Protein AF-A0A2Z6LPS5-F1 (afdb_monomer_lite)

Secondary structure (DSSP, 8-state):
-HHHHHHT--EEEEEEE-GGGGG--SSEE---SSTTTTSPBTTBPPEEEEEEEEEEEEEEETTEEEEEEEEE-SS-TTSTBTTEEEE---S--

Organism: Trifolium subterraneum (NCBI:txid3900)

InterPro domains:
  IPR000668 Peptidase C1A, papain C-terminal [PF00112] (2-87)
  IPR013128 Peptidase C1A [PTHR12411] (5-87)
  IPR038765 Papain-like cysteine peptidase superfamily [SSF54001] (3-88)

pLDDT: mean 88.88, std 10.49, range [37.81, 97.38]

Radius of gyration: 13.72 Å; chains: 1; bounding box: 41×28×34 Å

Structure (mmCIF, N/CA/C/O backbone):
data_AF-A0A2Z6LPS5-F1
#
_entry.id   AF-A0A2Z6LPS5-F1
#
loop_
_atom_site.group_PDB
_atom_site.id
_atom_site.type_symbol
_atom_site.label_atom_id
_atom_site.label_alt_id
_atom_site.label_comp_id
_atom_site.label_asym_id
_atom_site.label_entity_id
_atom_site.label_seq_id
_atom_site.pdbx_PDB_ins_code
_atom_site.Cartn_x
_atom_site.Cartn_y
_atom_site.Cartn_z
_atom_site.occupancy
_atom_site.B_iso_or_equiv
_atom_site.auth_seq_id
_atom_site.auth_comp_id
_atom_site.auth_asym_id
_atom_site.auth_atom_id
_atom_site.pdbx_PDB_model_num
ATOM 1 N N . MET A 1 1 ? -11.418 10.634 -3.192 1.00 71.38 1 MET A N 1
ATOM 2 C CA . MET A 1 1 ? -11.132 9.185 -3.162 1.00 71.38 1 MET A CA 1
ATOM 3 C C . MET A 1 1 ? -12.078 8.408 -2.244 1.00 71.38 1 MET A C 1
ATOM 5 O O . MET A 1 1 ? -12.724 7.509 -2.752 1.00 71.38 1 MET A O 1
ATOM 9 N N . GLU A 1 2 ? -12.263 8.744 -0.954 1.00 78.12 2 GLU A N 1
ATOM 10 C CA . GLU A 1 2 ? -13.260 8.027 -0.112 1.00 78.12 2 GLU A CA 1
ATOM 11 C C . GLU A 1 2 ? -14.690 8.122 -0.660 1.00 78.12 2 GLU A C 1
ATOM 13 O O . GLU A 1 2 ? -15.389 7.120 -0.769 1.00 78.12 2 GLU A O 1
ATOM 18 N N . GLU A 1 3 ? -15.123 9.331 -1.023 1.00 73.19 3 GLU A N 1
ATOM 19 C CA . GLU A 1 3 ? -16.450 9.568 -1.599 1.00 73.19 3 GLU A CA 1
ATOM 20 C C . GLU A 1 3 ? -16.644 8.805 -2.913 1.00 73.19 3 GLU A C 1
ATOM 22 O O . GLU A 1 3 ? -17.687 8.197 -3.139 1.00 73.19 3 GLU A O 1
ATOM 27 N N . GLU A 1 4 ? -15.610 8.765 -3.747 1.00 72.12 4 GLU A N 1
ATOM 28 C CA . GLU A 1 4 ? -15.606 8.042 -5.017 1.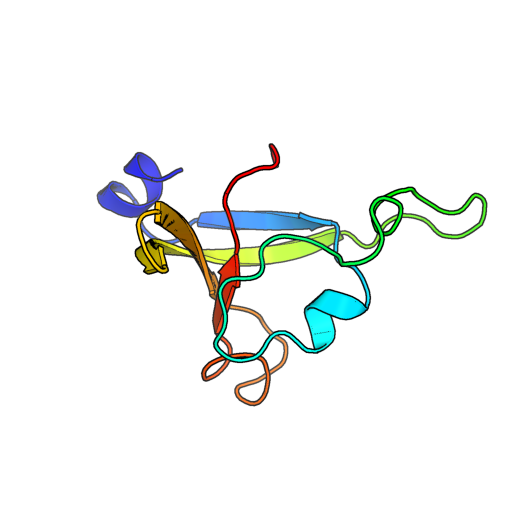00 72.12 4 GLU A CA 1
ATOM 29 C C . GLU A 1 4 ? -15.716 6.526 -4.804 1.00 72.12 4 GLU A C 1
ATOM 31 O O . GLU A 1 4 ? -16.572 5.886 -5.409 1.00 72.12 4 GLU A O 1
ATOM 36 N N . LEU A 1 5 ? -14.961 5.965 -3.852 1.00 77.56 5 LEU A N 1
ATOM 37 C CA . LEU A 1 5 ? -15.079 4.555 -3.462 1.00 77.56 5 LEU A CA 1
ATOM 38 C C . LEU A 1 5 ? -16.480 4.212 -2.950 1.00 77.56 5 LEU A C 1
ATOM 40 O O . LEU A 1 5 ? -17.006 3.145 -3.262 1.00 77.56 5 LEU A O 1
ATOM 44 N N . ARG A 1 6 ? -17.101 5.117 -2.180 1.00 78.19 6 ARG A N 1
ATOM 45 C CA . ARG A 1 6 ? -18.461 4.927 -1.648 1.00 78.19 6 ARG A CA 1
ATOM 46 C C . ARG A 1 6 ? -19.545 4.997 -2.726 1.00 78.19 6 ARG A C 1
ATOM 48 O O . ARG A 1 6 ? -20.591 4.380 -2.551 1.00 78.19 6 ARG A O 1
ATOM 55 N N . THR A 1 7 ? -19.339 5.777 -3.784 1.00 74.88 7 THR A N 1
ATOM 56 C CA . THR A 1 7 ? -20.400 6.134 -4.747 1.00 74.88 7 THR A CA 1
ATOM 57 C C . THR A 1 7 ? -20.256 5.450 -6.099 1.00 74.88 7 THR A C 1
ATOM 59 O O . THR A 1 7 ? -21.261 5.153 -6.739 1.00 74.88 7 THR A O 1
ATOM 62 N N . THR A 1 8 ? -19.023 5.191 -6.527 1.00 82.19 8 THR A N 1
ATOM 63 C CA . THR A 1 8 ? -18.688 4.775 -7.896 1.00 82.19 8 THR A CA 1
ATOM 64 C C . THR A 1 8 ? -18.027 3.395 -7.936 1.00 82.19 8 THR A C 1
ATOM 66 O O . THR A 1 8 ? -18.181 2.670 -8.917 1.00 82.19 8 THR A O 1
ATOM 69 N N . GLY A 1 9 ? -17.361 2.988 -6.851 1.00 87.00 9 GLY A N 1
ATOM 70 C CA . GLY A 1 9 ? -16.686 1.696 -6.731 1.00 87.00 9 GLY A CA 1
ATOM 71 C C . GLY A 1 9 ? -15.159 1.826 -6.723 1.00 87.00 9 GLY A C 1
ATOM 72 O O . GLY A 1 9 ? -14.643 2.909 -6.457 1.00 87.00 9 GLY A O 1
ATOM 73 N N . PRO A 1 10 ? -14.420 0.726 -6.958 1.00 91.50 10 PRO A N 1
ATOM 74 C CA . PRO A 1 10 ? -12.961 0.713 -6.872 1.00 91.50 10 PRO A CA 1
ATOM 75 C C . PRO A 1 10 ? -12.274 1.746 -7.777 1.00 91.50 10 PRO A C 1
ATOM 77 O O . PRO A 1 10 ? -12.659 1.915 -8.932 1.00 91.50 10 PRO A O 1
ATOM 80 N N . VAL A 1 11 ? -11.214 2.376 -7.268 1.00 93.38 11 VAL A N 1
ATOM 81 C CA . VAL A 1 11 ? -10.461 3.436 -7.957 1.00 93.38 11 VAL A CA 1
ATOM 82 C C . VAL A 1 11 ? -9.092 2.906 -8.370 1.00 93.38 11 VAL A C 1
ATOM 84 O O . VAL A 1 11 ? -8.306 2.475 -7.524 1.00 93.38 11 VAL A O 1
ATOM 87 N N . ALA A 1 12 ? -8.796 2.921 -9.670 1.00 92.25 12 ALA A N 1
ATOM 88 C CA . ALA A 1 12 ? -7.463 2.598 -10.174 1.00 92.25 12 ALA A CA 1
ATOM 89 C C . ALA A 1 12 ? -6.519 3.777 -9.918 1.00 92.25 12 ALA A C 1
ATOM 91 O O . ALA A 1 12 ? -6.861 4.920 -10.213 1.00 92.25 12 ALA A O 1
ATOM 92 N N . THR A 1 13 ? -5.336 3.500 -9.379 1.00 91.31 13 THR A N 1
ATOM 93 C CA . THR A 1 13 ? -4.330 4.525 -9.090 1.00 91.31 13 THR A CA 1
ATOM 94 C C . THR A 1 13 ? -2.924 3.996 -9.343 1.00 91.31 13 THR A C 1
ATOM 96 O O . THR A 1 13 ? -2.721 2.791 -9.491 1.00 91.31 13 THR A O 1
ATOM 99 N N . SER A 1 14 ? -1.949 4.897 -9.365 1.00 92.12 14 SER A N 1
ATOM 100 C CA . SER A 1 14 ? -0.533 4.560 -9.444 1.00 92.12 14 SER A CA 1
ATOM 101 C C . SER A 1 14 ? 0.193 5.105 -8.227 1.00 92.12 14 SER A C 1
ATOM 103 O O . SER A 1 14 ? -0.066 6.226 -7.802 1.00 92.12 14 SER A O 1
ATOM 105 N N . ILE A 1 15 ? 1.105 4.314 -7.675 1.00 90.56 15 ILE A N 1
ATOM 106 C CA . ILE A 1 15 ? 1.927 4.686 -6.525 1.00 90.56 15 ILE A CA 1
ATOM 107 C C . ILE A 1 15 ? 3.398 4.473 -6.855 1.00 90.56 15 ILE A C 1
ATOM 109 O O . ILE A 1 15 ? 3.745 3.576 -7.625 1.00 90.56 15 ILE A O 1
ATOM 113 N N . THR A 1 16 ? 4.269 5.282 -6.258 1.00 91.62 16 THR A N 1
ATOM 114 C CA . THR A 1 16 ? 5.699 4.972 -6.254 1.00 91.62 16 THR A CA 1
ATOM 115 C C . THR A 1 16 ? 5.912 3.700 -5.444 1.00 91.62 16 THR A C 1
ATOM 117 O O . THR A 1 16 ? 5.507 3.629 -4.285 1.00 91.62 16 THR A O 1
ATOM 120 N N . TRP A 1 17 ? 6.525 2.702 -6.066 1.00 92.00 17 TRP A N 1
ATOM 121 C CA . TRP A 1 17 ? 6.792 1.399 -5.480 1.00 92.00 17 TRP A CA 1
ATOM 122 C C . TRP A 1 17 ? 8.253 1.302 -5.055 1.00 92.00 17 TRP A C 1
ATOM 124 O O . TRP A 1 17 ? 9.143 1.738 -5.785 1.00 92.00 17 TRP A O 1
ATOM 134 N N . ILE A 1 18 ? 8.493 0.725 -3.882 1.00 92.12 18 ILE A N 1
ATOM 135 C CA . ILE A 1 18 ? 9.834 0.501 -3.333 1.00 92.12 18 ILE A CA 1
ATOM 136 C C . ILE A 1 18 ? 9.964 -0.941 -2.845 1.00 92.12 18 ILE A C 1
ATOM 138 O O . ILE A 1 18 ? 8.958 -1.591 -2.562 1.00 92.12 18 ILE A O 1
ATOM 142 N N . GLN A 1 19 ? 11.202 -1.421 -2.714 1.00 90.06 19 GLN A N 1
ATOM 143 C CA . GLN A 1 19 ? 11.510 -2.815 -2.374 1.00 90.06 19 GLN A CA 1
ATOM 144 C C . GLN A 1 19 ? 10.785 -3.307 -1.110 1.00 90.06 19 GLN A C 1
ATOM 146 O O . GLN A 1 19 ? 10.285 -4.425 -1.081 1.00 90.06 19 GLN A O 1
ATOM 151 N N . GLU A 1 20 ? 10.670 -2.463 -0.083 1.00 91.38 20 GLU A N 1
ATOM 152 C CA . GLU A 1 20 ? 9.993 -2.804 1.176 1.00 91.38 20 GLU A CA 1
ATOM 153 C C . GLU A 1 20 ? 8.512 -3.181 0.975 1.00 91.38 20 GLU A C 1
ATOM 155 O O . GLU A 1 20 ? 7.967 -4.020 1.689 1.00 91.38 20 GLU A O 1
ATOM 160 N N . MET A 1 21 ? 7.860 -2.621 -0.049 1.00 93.38 21 MET A N 1
ATOM 161 C CA . MET A 1 21 ? 6.449 -2.885 -0.341 1.00 93.38 21 MET A CA 1
ATOM 162 C C . MET A 1 21 ? 6.206 -4.281 -0.935 1.00 93.38 21 MET A C 1
ATOM 164 O O . MET A 1 21 ? 5.066 -4.757 -0.950 1.00 93.38 21 MET A O 1
ATOM 168 N N . GLU A 1 22 ? 7.253 -4.968 -1.406 1.00 93.00 22 GLU A N 1
ATOM 169 C CA . GLU A 1 22 ? 7.155 -6.363 -1.852 1.00 93.00 22 GLU A CA 1
ATOM 170 C C . GLU A 1 22 ? 6.821 -7.311 -0.699 1.00 93.00 22 GLU A C 1
ATOM 172 O O . GLU A 1 22 ? 6.166 -8.333 -0.913 1.00 93.00 22 GLU A O 1
ATOM 177 N N . ASP A 1 23 ? 7.202 -6.940 0.523 1.00 91.38 23 ASP A N 1
ATOM 178 C CA . ASP A 1 23 ? 7.085 -7.789 1.700 1.00 91.38 23 ASP A CA 1
ATOM 179 C C . ASP A 1 23 ? 5.943 -7.425 2.644 1.00 91.38 23 ASP A C 1
ATOM 181 O O . ASP A 1 23 ? 5.790 -8.103 3.660 1.00 91.38 23 ASP A O 1
ATOM 185 N N . ILE A 1 24 ? 5.092 -6.458 2.276 1.00 93.81 24 ILE A N 1
ATOM 186 C CA . ILE A 1 24 ? 3.865 -6.141 3.022 1.00 93.81 24 ILE A CA 1
ATOM 187 C C . ILE A 1 24 ? 3.081 -7.428 3.278 1.00 93.81 24 ILE A C 1
ATOM 189 O O . ILE A 1 24 ? 2.788 -8.190 2.347 1.00 93.81 24 ILE A O 1
ATOM 193 N N . LYS A 1 25 ? 2.747 -7.668 4.549 1.00 91.94 25 LYS A N 1
ATOM 194 C CA . LYS A 1 25 ? 1.928 -8.806 4.970 1.00 91.94 25 LYS A CA 1
ATOM 195 C C . LYS A 1 25 ? 0.530 -8.321 5.334 1.00 91.94 25 LYS A C 1
ATOM 197 O O . LYS A 1 25 ? -0.231 -7.906 4.462 1.00 91.94 25 LYS A O 1
ATOM 202 N N . ASP A 1 26 ? 0.164 -8.412 6.603 1.00 91.38 26 ASP A N 1
ATOM 203 C CA . ASP A 1 26 ? -1.191 -8.107 7.051 1.00 91.38 26 ASP A CA 1
ATOM 204 C C . ASP A 1 26 ? -1.284 -6.727 7.705 1.00 91.38 26 ASP A C 1
ATOM 206 O O . ASP A 1 26 ? -2.375 -6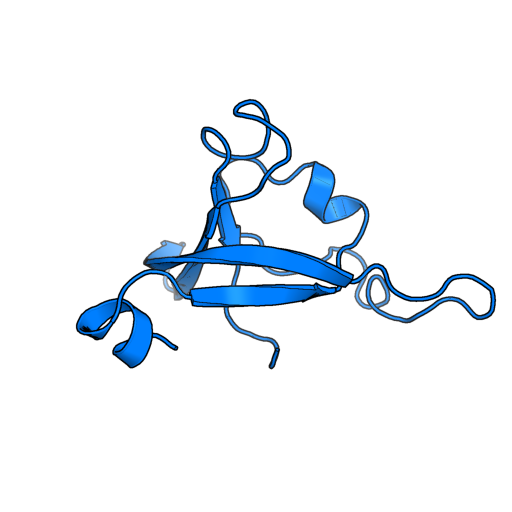.234 7.928 1.00 91.38 26 ASP A O 1
ATOM 210 N N . GLU A 1 27 ? -0.172 -6.068 8.014 1.00 92.06 27 GLU A N 1
ATOM 211 C CA . GLU A 1 27 ? -0.095 -4.776 8.696 1.00 92.06 27 GLU A CA 1
ATOM 212 C C . GLU A 1 27 ? -0.562 -3.576 7.854 1.00 92.06 27 GLU A C 1
ATOM 214 O O . GLU A 1 27 ? -0.713 -3.641 6.634 1.00 92.06 27 GLU A O 1
ATOM 219 N N . ILE A 1 28 ? -0.789 -2.443 8.530 1.00 94.25 28 ILE A N 1
ATOM 220 C CA . ILE A 1 28 ? -0.920 -1.147 7.859 1.00 94.25 28 ILE A CA 1
ATOM 221 C C . ILE A 1 28 ? 0.489 -0.648 7.556 1.00 94.25 28 ILE A C 1
ATOM 223 O O . ILE A 1 28 ? 1.229 -0.287 8.468 1.00 94.25 28 ILE A O 1
ATOM 227 N N . TYR A 1 29 ? 0.841 -0.588 6.279 1.00 93.88 29 TYR A N 1
ATOM 228 C CA . TYR A 1 29 ? 2.081 0.010 5.815 1.00 93.88 29 TYR A CA 1
ATOM 229 C C . TYR A 1 29 ? 2.067 1.519 6.081 1.00 93.88 29 TYR A C 1
ATOM 231 O O . TYR A 1 29 ? 1.293 2.268 5.471 1.00 93.88 29 TYR A O 1
ATOM 239 N N . LEU A 1 30 ? 2.911 1.964 7.012 1.00 91.44 30 LEU A N 1
ATOM 240 C CA . LEU A 1 30 ? 2.986 3.361 7.453 1.00 91.44 30 LEU A CA 1
ATOM 241 C C . LEU A 1 30 ? 3.996 4.195 6.650 1.00 91.44 30 LEU A C 1
ATOM 243 O O . LEU A 1 30 ? 4.087 5.406 6.849 1.00 91.44 30 LEU A O 1
ATOM 247 N N . GLY A 1 31 ? 4.721 3.559 5.733 1.00 90.19 31 GLY A N 1
ATOM 248 C CA . GLY A 1 31 ? 5.862 4.131 5.032 1.00 90.19 31 GLY A CA 1
ATOM 249 C C . GLY A 1 31 ? 7.150 3.371 5.352 1.00 90.19 31 GLY A C 1
ATOM 250 O O . GLY A 1 31 ? 7.130 2.494 6.212 1.00 90.19 31 GLY A O 1
ATOM 251 N N . PRO A 1 32 ? 8.240 3.705 4.648 1.00 91.56 32 PRO A N 1
ATOM 252 C CA . PRO A 1 32 ? 9.503 3.000 4.748 1.00 91.56 32 PRO A CA 1
ATOM 253 C C . PRO A 1 32 ? 10.232 3.287 6.050 1.00 91.56 32 PRO A C 1
ATOM 255 O O . PRO A 1 32 ? 10.151 4.401 6.579 1.00 91.56 32 PRO A O 1
ATOM 258 N N . ASP A 1 33 ? 11.038 2.320 6.480 1.00 89.62 33 ASP A N 1
ATOM 259 C CA . ASP A 1 33 ? 11.980 2.501 7.588 1.00 89.62 33 ASP A CA 1
ATOM 260 C C . ASP A 1 33 ? 13.066 3.538 7.241 1.00 89.62 33 ASP A C 1
ATOM 262 O O . ASP A 1 33 ? 13.474 4.341 8.086 1.00 89.62 33 ASP A O 1
ATOM 266 N N . ASP A 1 34 ? 13.520 3.559 5.981 1.00 89.44 34 ASP A N 1
ATOM 267 C CA . ASP A 1 34 ? 14.429 4.588 5.470 1.00 89.44 34 ASP A CA 1
ATOM 268 C C . ASP A 1 34 ? 13.635 5.809 4.962 1.00 89.44 34 ASP A C 1
ATOM 270 O O . ASP A 1 34 ? 12.920 5.711 3.956 1.00 89.44 34 ASP A O 1
ATOM 274 N N . PRO A 1 35 ? 13.793 7.004 5.569 1.00 85.94 35 PRO A N 1
ATOM 275 C CA . PRO A 1 35 ? 13.111 8.215 5.110 1.00 85.94 35 PRO A CA 1
ATOM 276 C C . PRO A 1 35 ? 13.472 8.617 3.670 1.00 85.94 35 PRO A C 1
ATOM 278 O O . PRO A 1 35 ? 12.725 9.384 3.055 1.00 85.94 35 PRO A O 1
ATOM 281 N N . ASN A 1 36 ? 14.584 8.110 3.129 1.00 88.44 36 ASN A N 1
ATOM 282 C CA . ASN A 1 36 ? 15.035 8.362 1.766 1.00 88.44 36 ASN A CA 1
ATOM 283 C C . ASN A 1 36 ? 14.609 7.283 0.762 1.00 88.44 36 ASN A C 1
ATOM 285 O O . ASN A 1 36 ? 14.949 7.416 -0.408 1.00 88.44 36 ASN A O 1
ATOM 289 N N . ALA A 1 37 ? 13.845 6.256 1.152 1.00 87.94 37 ALA A N 1
ATOM 290 C CA . ALA A 1 37 ? 13.510 5.153 0.243 1.00 87.94 37 ALA A CA 1
ATOM 291 C C . ALA A 1 37 ? 12.727 5.594 -1.011 1.00 87.94 37 ALA A C 1
ATOM 293 O O . ALA A 1 37 ? 12.786 4.937 -2.043 1.00 87.94 37 ALA A O 1
ATOM 294 N N . PHE A 1 38 ? 12.016 6.724 -0.943 1.00 86.88 38 PHE A N 1
ATOM 295 C CA . PHE A 1 38 ? 11.323 7.314 -2.095 1.00 86.88 38 PHE A CA 1
ATOM 296 C C . PHE A 1 38 ? 12.155 8.344 -2.869 1.00 86.88 38 PHE A C 1
ATOM 298 O O . PHE A 1 38 ? 11.665 8.892 -3.856 1.00 86.88 38 PHE A O 1
ATOM 305 N N . VAL A 1 39 ? 13.369 8.668 -2.415 1.00 87.00 39 VAL A N 1
ATOM 306 C CA . VAL A 1 39 ? 14.264 9.588 -3.122 1.00 87.00 39 VAL A CA 1
ATOM 307 C C . VAL A 1 39 ? 14.810 8.851 -4.346 1.00 87.00 39 VAL A C 1
ATOM 309 O O . VAL A 1 39 ? 15.482 7.833 -4.178 1.00 87.00 39 VAL A O 1
ATOM 312 N N . PRO A 1 40 ? 14.544 9.335 -5.574 1.00 84.06 40 PRO A N 1
ATOM 313 C CA . PRO A 1 40 ? 15.068 8.701 -6.776 1.00 84.06 40 PRO A CA 1
ATOM 314 C C . PRO A 1 40 ? 16.595 8.671 -6.755 1.00 84.06 40 PRO A C 1
ATOM 316 O O . PRO A 1 40 ? 17.231 9.682 -6.438 1.00 84.06 40 PRO A O 1
ATOM 319 N N . GLN A 1 41 ? 17.184 7.536 -7.128 1.00 84.50 41 GLN A N 1
ATOM 320 C CA . GLN A 1 41 ? 18.626 7.467 -7.338 1.00 84.50 41 GLN A CA 1
ATOM 321 C C . GLN A 1 41 ? 18.964 8.075 -8.709 1.00 84.50 41 GLN A C 1
ATOM 323 O O . GLN A 1 41 ? 18.161 7.968 -9.637 1.00 84.50 41 GLN A O 1
ATOM 328 N N . PRO A 1 42 ? 20.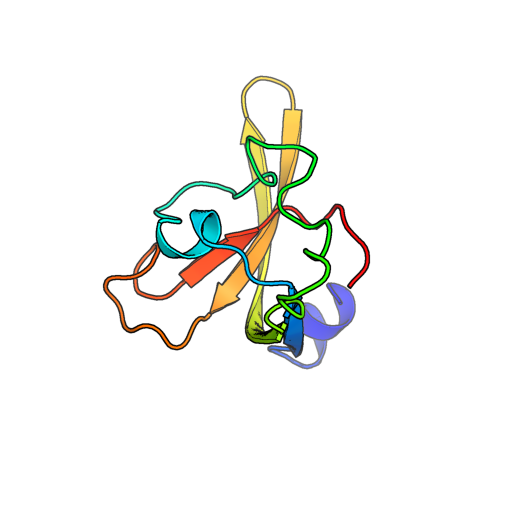140 8.709 -8.880 1.00 85.38 42 PRO A N 1
ATOM 329 C CA . PRO A 1 42 ? 20.502 9.387 -10.129 1.00 85.38 42 PRO A CA 1
ATOM 330 C C . PRO A 1 42 ? 20.408 8.501 -11.380 1.00 85.38 42 PRO A C 1
ATOM 332 O O . PRO A 1 42 ? 20.068 8.997 -12.452 1.00 85.38 42 PRO A O 1
ATOM 335 N N . ASP A 1 43 ? 20.668 7.202 -11.216 1.00 89.06 43 ASP A N 1
ATOM 336 C CA . ASP A 1 43 ? 20.701 6.212 -12.295 1.00 89.06 43 ASP A CA 1
ATOM 337 C C . ASP A 1 43 ? 19.508 5.235 -12.257 1.00 89.06 43 ASP A C 1
ATOM 339 O O . ASP A 1 43 ? 19.450 4.302 -13.058 1.00 89.06 43 ASP A O 1
ATOM 343 N N . GLU A 1 44 ? 18.543 5.442 -11.352 1.00 84.12 44 GLU A N 1
ATOM 344 C CA . GLU A 1 44 ? 17.388 4.557 -11.178 1.00 84.12 44 GLU A CA 1
ATOM 345 C C . GLU A 1 44 ? 16.088 5.374 -11.077 1.00 84.12 44 GLU A C 1
ATOM 347 O O . GLU A 1 44 ? 15.817 6.007 -10.049 1.00 84.12 44 GLU A O 1
ATOM 352 N N . PRO A 1 45 ? 15.271 5.411 -12.147 1.00 85.31 45 PRO A N 1
ATOM 353 C CA . PRO A 1 45 ? 13.999 6.114 -12.105 1.00 85.31 45 PRO A CA 1
ATOM 354 C C . PRO A 1 45 ? 13.039 5.435 -11.114 1.00 85.31 45 PRO A C 1
ATOM 356 O O . PRO A 1 45 ? 13.077 4.213 -10.960 1.00 85.31 45 PRO A O 1
ATOM 359 N N . PRO A 1 46 ? 12.134 6.200 -10.477 1.00 87.19 46 PRO A N 1
ATOM 360 C CA . PRO A 1 46 ? 11.163 5.630 -9.555 1.00 87.19 46 PRO A CA 1
ATOM 361 C C . PRO A 1 46 ? 10.261 4.626 -10.276 1.00 87.19 46 PRO A C 1
ATOM 363 O O . PRO A 1 46 ? 9.758 4.892 -11.372 1.00 87.19 46 PRO A O 1
ATOM 366 N N . ILE A 1 47 ? 10.017 3.487 -9.632 1.00 90.31 47 ILE A N 1
ATOM 367 C CA . ILE A 1 47 ? 9.058 2.502 -10.122 1.00 90.31 47 ILE A CA 1
ATOM 368 C C . ILE A 1 47 ? 7.659 3.037 -9.836 1.00 90.31 47 ILE A C 1
ATOM 370 O O . ILE A 1 47 ? 7.308 3.305 -8.690 1.00 90.31 47 ILE A O 1
ATOM 374 N N . ILE A 1 48 ? 6.852 3.188 -10.882 1.00 91.94 48 ILE A N 1
ATOM 375 C CA . ILE A 1 48 ? 5.442 3.551 -10.760 1.00 91.94 48 ILE A CA 1
ATOM 376 C C . ILE A 1 48 ? 4.618 2.282 -10.948 1.00 91.94 48 ILE A C 1
ATOM 378 O O . ILE A 1 48 ? 4.604 1.705 -12.035 1.00 91.94 48 ILE A O 1
ATOM 382 N N . HIS A 1 49 ? 3.938 1.850 -9.890 1.00 93.62 49 HIS A N 1
ATOM 383 C CA . HIS A 1 49 ? 3.132 0.634 -9.883 1.00 93.62 49 HIS A CA 1
ATOM 384 C C . HIS A 1 49 ? 1.648 0.963 -9.804 1.00 93.62 49 HIS A C 1
ATOM 386 O O . HIS A 1 49 ? 1.223 1.762 -8.968 1.00 93.62 49 HIS A O 1
ATOM 392 N N . SER A 1 50 ? 0.849 0.345 -10.670 1.00 95.12 50 SER A N 1
ATOM 393 C CA . SER A 1 50 ? -0.598 0.549 -10.691 1.00 95.12 50 SER A CA 1
ATOM 394 C C . SER A 1 50 ? -1.308 -0.469 -9.808 1.00 95.12 50 SER A C 1
ATOM 396 O O . SER A 1 50 ? -1.128 -1.677 -9.950 1.00 95.12 50 SER A O 1
ATOM 398 N N . VAL A 1 51 ? -2.168 0.031 -8.927 1.00 95.12 51 VAL A N 1
ATOM 399 C CA . VAL A 1 51 ? -2.962 -0.762 -7.986 1.00 95.12 51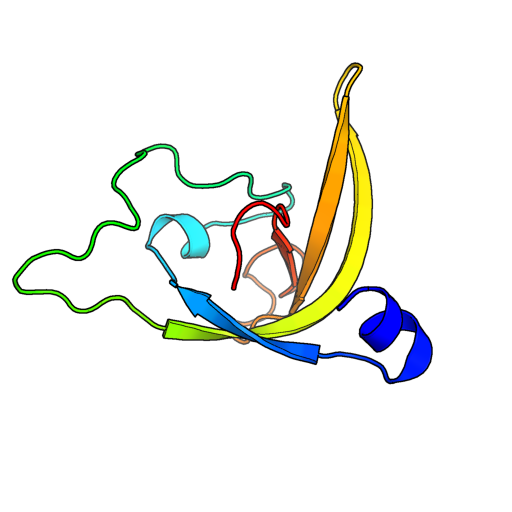 VAL A CA 1
ATOM 400 C C . VAL A 1 51 ? -4.423 -0.333 -8.033 1.00 95.12 51 VAL A C 1
ATOM 402 O O . VAL A 1 51 ? -4.777 0.714 -8.581 1.00 95.12 51 VAL A O 1
ATOM 405 N N . LEU A 1 52 ? -5.293 -1.146 -7.441 1.00 95.81 52 LEU A N 1
ATOM 406 C CA . LEU A 1 52 ? -6.708 -0.825 -7.317 1.00 95.81 52 LEU A CA 1
ATOM 407 C C . LEU A 1 52 ? -7.049 -0.562 -5.855 1.00 95.81 52 LEU A C 1
ATOM 409 O O . LEU A 1 52 ? -6.929 -1.460 -5.026 1.00 95.81 52 LEU A O 1
ATOM 413 N N . ILE A 1 53 ? -7.519 0.636 -5.532 1.00 95.25 53 ILE A N 1
ATOM 414 C CA . ILE A 1 53 ? -8.072 0.914 -4.210 1.00 95.25 53 ILE A CA 1
ATOM 415 C C . ILE A 1 53 ? -9.503 0.392 -4.190 1.00 95.25 53 ILE A C 1
ATOM 417 O O . ILE A 1 53 ? -10.323 0.760 -5.028 1.00 95.25 53 ILE A O 1
ATOM 421 N N . VAL A 1 54 ? -9.797 -0.488 -3.238 1.00 95.81 54 VAL A N 1
ATOM 422 C CA . VAL A 1 54 ? -11.089 -1.186 -3.132 1.00 95.81 54 VAL A CA 1
ATOM 423 C C . VAL A 1 54 ? -11.855 -0.831 -1.861 1.00 95.81 54 VAL A C 1
ATOM 425 O O . VAL A 1 54 ? -13.012 -1.213 -1.715 1.00 95.81 54 VAL A O 1
ATOM 428 N N . GLY A 1 55 ? -11.227 -0.106 -0.938 1.00 94.56 55 GLY A N 1
ATOM 429 C CA . GLY A 1 55 ? -11.841 0.287 0.320 1.00 94.56 55 GLY A CA 1
ATOM 430 C C . GLY A 1 55 ? -10.908 1.116 1.187 1.00 94.56 55 GLY A C 1
ATOM 431 O O . GLY A 1 55 ? -9.790 1.448 0.796 1.00 94.56 55 GLY A O 1
ATOM 432 N N . TYR A 1 56 ? -11.388 1.446 2.376 1.00 94.50 56 TYR A N 1
ATOM 433 C CA . TYR A 1 56 ? -10.653 2.159 3.411 1.00 94.50 56 TYR A CA 1
ATOM 434 C C . TYR A 1 56 ? -11.205 1.770 4.774 1.00 94.50 56 TYR A C 1
ATOM 436 O O . TYR A 1 56 ? -12.314 1.240 4.889 1.00 94.50 56 TYR A O 1
ATOM 444 N N . GLY A 1 57 ? -10.437 2.061 5.809 1.00 93.56 57 GLY A N 1
ATOM 445 C CA . GLY A 1 57 ? -10.850 1.846 7.178 1.00 93.56 57 GLY A CA 1
ATOM 446 C C . GLY A 1 57 ? -10.019 2.662 8.147 1.00 93.56 57 GLY A C 1
ATOM 447 O O . GLY A 1 57 ? -9.170 3.470 7.768 1.00 93.56 57 GLY A O 1
ATOM 448 N N . THR A 1 58 ? -10.286 2.432 9.421 1.00 94.75 58 THR A N 1
ATOM 449 C CA . THR A 1 58 ? -9.524 2.996 10.526 1.00 94.75 58 THR A CA 1
ATOM 450 C C . THR A 1 58 ? -9.290 1.886 11.534 1.00 94.75 58 THR A C 1
ATOM 452 O O . THR A 1 58 ? -10.225 1.163 11.878 1.00 94.75 58 THR A O 1
ATOM 455 N N . GLU A 1 59 ? -8.050 1.729 11.983 1.00 94.19 59 GLU A N 1
ATOM 456 C CA . GLU A 1 59 ? -7.681 0.780 13.031 1.00 94.19 59 GLU A CA 1
ATOM 457 C C . GLU A 1 59 ? -7.191 1.534 14.264 1.00 94.19 59 GLU A C 1
ATOM 459 O O . GLU A 1 59 ? -6.392 2.466 14.162 1.00 94.19 59 GLU A O 1
ATOM 464 N N . ARG A 1 60 ? -7.666 1.130 15.444 1.00 93.75 60 ARG A N 1
ATOM 465 C CA . ARG A 1 60 ? -7.188 1.669 16.717 1.00 93.75 60 ARG A CA 1
ATOM 466 C C . ARG A 1 60 ? -5.890 0.956 17.097 1.00 93.75 60 ARG A C 1
ATOM 468 O O . ARG A 1 60 ? -5.925 -0.196 17.521 1.00 93.75 60 ARG A O 1
ATOM 475 N N . VAL A 1 61 ? -4.765 1.661 17.015 1.00 87.56 61 VAL A N 1
ATOM 476 C CA . VAL A 1 61 ? -3.450 1.183 17.461 1.00 87.56 61 VAL A CA 1
ATOM 477 C C . VAL A 1 61 ? -3.061 1.939 18.729 1.00 87.56 61 VAL A C 1
ATOM 479 O O . VAL A 1 61 ? -2.743 3.131 18.718 1.00 87.56 61 VAL A O 1
ATOM 482 N N . GLY A 1 62 ? -3.147 1.252 19.869 1.00 89.19 62 GLY A N 1
ATOM 483 C CA . GLY A 1 62 ? -2.988 1.878 21.181 1.00 89.19 62 GLY A CA 1
ATOM 484 C C . GLY A 1 62 ? -4.070 2.933 21.428 1.00 89.19 62 GLY A C 1
ATOM 485 O O . GLY A 1 62 ? -5.251 2.610 21.520 1.00 89.19 62 GLY A O 1
ATOM 486 N N . GLN A 1 63 ? -3.671 4.200 21.545 1.00 93.38 63 GLN A N 1
ATOM 487 C CA . GLN A 1 63 ? -4.595 5.329 21.716 1.00 93.38 63 GLN A CA 1
ATOM 488 C C . GLN A 1 63 ? -4.873 6.091 20.413 1.00 93.38 63 GLN A C 1
ATOM 490 O O . GLN A 1 63 ? -5.672 7.026 20.432 1.00 93.38 63 GLN A O 1
ATOM 495 N N . LEU A 1 64 ? -4.265 5.690 19.296 1.00 91.69 64 LEU A N 1
ATOM 496 C CA . LEU A 1 64 ? -4.346 6.394 18.020 1.00 91.69 64 LEU A CA 1
ATOM 497 C C . LEU A 1 64 ? -5.280 5.670 17.051 1.00 91.69 64 LEU A C 1
ATOM 499 O O . LEU A 1 64 ? -5.235 4.449 16.937 1.00 91.69 64 LEU A O 1
ATOM 503 N N . ASP A 1 65 ? -6.107 6.434 16.346 1.00 94.50 65 ASP A N 1
ATOM 504 C CA . ASP A 1 65 ? -6.898 5.948 15.218 1.00 94.50 65 ASP A CA 1
ATOM 505 C C . ASP A 1 65 ? -6.080 6.147 13.934 1.00 94.50 65 ASP A C 1
ATOM 507 O O . ASP A 1 65 ? -5.807 7.282 13.538 1.00 94.50 65 ASP A O 1
ATOM 511 N N . ILE A 1 66 ? -5.655 5.050 13.304 1.00 93.00 66 ILE A N 1
ATOM 512 C CA . ILE A 1 66 ? -4.829 5.060 12.093 1.00 93.00 66 ILE A CA 1
ATOM 513 C C . ILE A 1 66 ? -5.720 4.764 10.881 1.00 93.00 66 ILE A C 1
ATOM 515 O O . ILE A 1 66 ? -6.240 3.648 10.769 1.00 93.00 66 ILE A O 1
ATOM 519 N N . PRO A 1 67 ? -5.931 5.732 9.969 1.00 94.50 67 PRO A N 1
ATOM 520 C CA . PRO A 1 67 ? -6.657 5.482 8.734 1.00 94.50 67 PRO A CA 1
ATOM 521 C C . PRO A 1 67 ? -5.794 4.675 7.759 1.00 94.50 67 PRO A C 1
ATOM 523 O O . PRO A 1 67 ? -4.572 4.809 7.743 1.00 94.50 67 PRO A O 1
ATOM 526 N N . TYR A 1 68 ? -6.431 3.878 6.907 1.00 94.31 68 TYR A N 1
ATOM 527 C CA . TYR A 1 68 ? -5.752 3.125 5.855 1.00 94.31 68 TYR A CA 1
ATOM 528 C C . TYR A 1 68 ? -6.630 2.958 4.611 1.00 94.31 68 TYR A C 1
ATOM 530 O O . TYR A 1 68 ? -7.855 2.875 4.700 1.00 94.31 68 TYR A O 1
ATOM 538 N N . TRP A 1 69 ? -5.986 2.857 3.451 1.00 95.19 69 TRP A N 1
ATOM 539 C CA . TRP A 1 69 ? -6.561 2.357 2.205 1.00 95.19 69 TRP A CA 1
ATOM 540 C C . TRP A 1 69 ? -6.400 0.847 2.122 1.00 95.19 69 TRP A C 1
ATOM 542 O O . TRP A 1 69 ? -5.370 0.321 2.529 1.00 95.19 69 TRP A O 1
ATOM 552 N N . ILE A 1 70 ? -7.382 0.163 1.540 1.00 95.75 70 ILE A N 1
ATOM 553 C CA . ILE A 1 70 ? -7.265 -1.239 1.137 1.00 95.75 70 ILE A CA 1
ATOM 554 C C . ILE A 1 70 ? -6.956 -1.251 -0.355 1.00 95.75 70 ILE A C 1
ATOM 556 O O . ILE A 1 70 ? -7.785 -0.827 -1.168 1.00 95.75 70 ILE A O 1
ATOM 560 N N . ILE A 1 71 ? -5.773 -1.743 -0.708 1.00 96.00 71 ILE A N 1
ATOM 561 C CA . ILE A 1 71 ? -5.350 -1.917 -2.094 1.00 96.00 71 ILE A CA 1
ATOM 562 C C . ILE A 1 71 ? -5.426 -3.385 -2.490 1.00 96.00 71 ILE A C 1
ATOM 564 O O . ILE A 1 71 ? -5.095 -4.270 -1.708 1.00 96.00 71 ILE A O 1
ATOM 568 N N . LYS A 1 72 ? -5.846 -3.641 -3.724 1.00 96.56 72 LYS A N 1
ATOM 569 C CA . LYS A 1 72 ? -5.712 -4.926 -4.399 1.00 96.56 72 LYS A CA 1
ATOM 570 C C . LYS A 1 72 ? -4.515 -4.851 -5.338 1.00 96.56 72 LYS A C 1
ATOM 572 O O . LYS A 1 72 ? -4.456 -3.955 -6.185 1.00 96.56 72 LYS A O 1
ATOM 577 N N . ASN A 1 73 ? -3.603 -5.804 -5.200 1.00 95.25 73 ASN A N 1
ATOM 578 C CA . ASN A 1 73 ? -2.414 -5.914 -6.035 1.00 95.25 73 ASN A CA 1
ATOM 579 C C . ASN A 1 73 ? -2.562 -7.049 -7.069 1.00 95.25 73 ASN A C 1
ATOM 581 O O . ASN A 1 73 ? -3.539 -7.803 -7.066 1.00 95.25 73 ASN A O 1
ATOM 585 N N . SER A 1 74 ? -1.599 -7.152 -7.983 1.00 94.25 74 SER A N 1
ATOM 586 C CA . SER A 1 74 ? -1.533 -8.149 -9.059 1.00 94.25 74 SER A CA 1
ATOM 587 C C . SER A 1 74 ? -0.393 -9.164 -8.884 1.00 94.25 74 SER A C 1
ATOM 589 O O . SER A 1 74 ? -0.159 -9.975 -9.776 1.00 94.25 74 SER A O 1
ATOM 591 N N . HIS A 1 75 ? 0.276 -9.183 -7.726 1.00 93.69 75 HIS A N 1
ATOM 592 C CA . HIS A 1 75 ? 1.397 -10.083 -7.402 1.00 93.69 75 HIS A CA 1
ATOM 593 C C . HIS A 1 75 ? 0.966 -11.461 -6.849 1.00 93.69 75 HIS A C 1
ATOM 595 O O . HIS A 1 75 ? 1.723 -12.132 -6.154 1.00 93.69 75 HIS A O 1
ATOM 601 N N . GLY A 1 76 ? -0.252 -11.907 -7.165 1.00 95.06 76 GLY A N 1
ATOM 602 C CA . GLY A 1 76 ? -0.809 -13.167 -6.664 1.00 95.06 76 GLY A CA 1
ATOM 603 C C . GLY A 1 76 ? -1.360 -13.075 -5.237 1.00 95.06 76 GLY A C 1
ATOM 604 O O . GLY A 1 76 ? -1.313 -12.032 -4.592 1.00 95.06 76 GLY A O 1
ATOM 605 N N . THR A 1 77 ? -1.935 -14.180 -4.759 1.00 95.94 77 THR A N 1
ATOM 606 C CA . THR A 1 77 ? -2.605 -14.253 -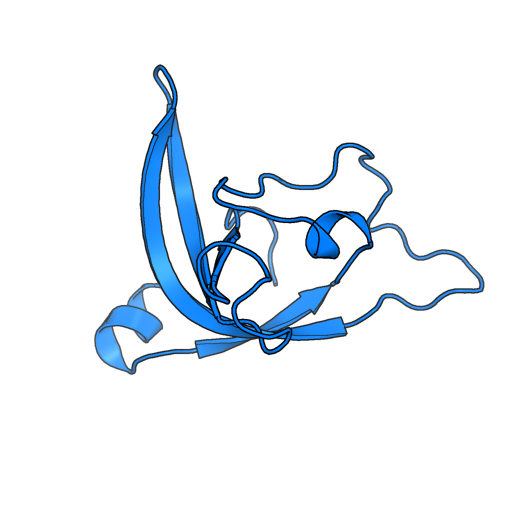3.446 1.00 95.94 77 THR A CA 1
ATOM 607 C C . THR A 1 77 ? -1.644 -14.379 -2.269 1.00 95.94 77 THR A C 1
ATOM 609 O O . THR A 1 77 ? -2.058 -14.160 -1.137 1.00 95.94 77 THR A O 1
ATOM 612 N N . GLU A 1 78 ? -0.383 -14.726 -2.531 1.00 95.00 78 GLU A N 1
ATOM 613 C CA . GLU A 1 78 ? 0.668 -14.855 -1.511 1.00 95.00 78 GLU A CA 1
ATOM 614 C C . GLU A 1 78 ? 1.206 -13.497 -1.037 1.00 95.00 78 GLU A C 1
ATOM 616 O O . GLU A 1 78 ? 1.846 -13.411 0.008 1.00 95.00 78 GLU A O 1
ATOM 621 N N . TRP A 1 79 ? 0.969 -12.430 -1.808 1.00 96.00 79 TRP A N 1
ATOM 622 C CA . TRP A 1 79 ? 1.330 -11.075 -1.408 1.00 96.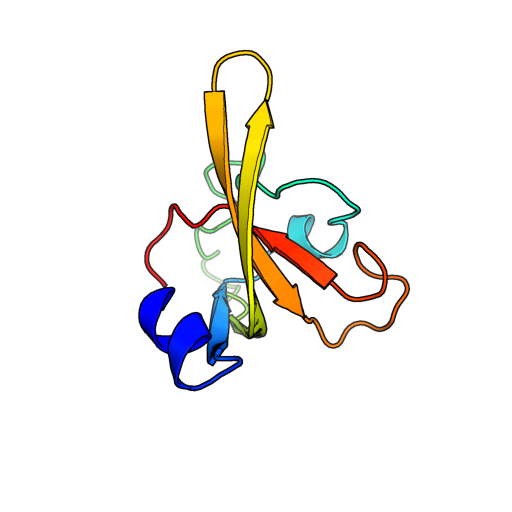00 79 TRP A CA 1
ATOM 623 C C . TRP A 1 79 ? 0.263 -10.494 -0.478 1.00 96.00 79 TRP A C 1
ATOM 625 O O . TRP A 1 79 ? -0.934 -10.559 -0.775 1.00 96.00 79 TRP A O 1
ATOM 635 N N . GLY A 1 80 ? 0.695 -9.885 0.624 1.00 95.50 80 GLY A N 1
ATOM 636 C CA . GLY A 1 80 ? -0.201 -9.282 1.600 1.00 95.50 80 GLY A CA 1
ATOM 637 C C . GLY A 1 80 ? -1.205 -10.263 2.216 1.00 95.50 80 GLY A C 1
ATOM 638 O O . GLY A 1 80 ? -0.948 -11.457 2.378 1.00 95.50 80 GLY A O 1
ATOM 639 N N . ASN A 1 81 ? -2.394 -9.756 2.531 1.00 96.19 81 ASN A N 1
ATOM 640 C CA . ASN A 1 81 ? -3.538 -10.544 2.969 1.00 96.19 81 ASN A CA 1
ATOM 641 C C . ASN A 1 81 ? -4.342 -11.017 1.746 1.00 96.19 81 ASN A C 1
ATOM 643 O O . ASN A 1 81 ? -5.248 -10.332 1.269 1.00 96.19 81 ASN A O 1
ATOM 647 N N . GLY A 1 82 ? -3.973 -12.166 1.174 1.00 96.12 82 GLY A N 1
ATOM 648 C CA . GLY A 1 82 ? -4.718 -12.765 0.060 1.00 96.12 82 GLY A CA 1
ATOM 649 C C . GLY A 1 82 ? -4.669 -11.958 -1.245 1.00 96.12 82 GLY A C 1
ATOM 650 O O . GLY A 1 82 ? -5.628 -11.985 -2.019 1.00 96.12 82 GLY A O 1
ATOM 651 N N . GLY A 1 83 ? -3.587 -11.216 -1.492 1.00 97.00 83 GLY A N 1
ATOM 652 C CA . GLY A 1 83 ? -3.430 -10.300 -2.629 1.00 97.00 83 GLY A CA 1
ATOM 653 C C . GLY A 1 83 ? -3.818 -8.847 -2.330 1.00 97.00 83 GLY A C 1
ATOM 654 O O . GLY A 1 83 ? -3.844 -8.017 -3.247 1.00 97.00 83 GLY A O 1
ATOM 655 N N . TYR A 1 84 ? -4.128 -8.530 -1.071 1.00 97.38 84 TYR A N 1
ATOM 656 C CA . TYR A 1 84 ? -4.528 -7.198 -0.624 1.00 97.38 84 TYR A CA 1
ATOM 657 C C . TYR A 1 84 ? -3.548 -6.630 0.398 1.00 97.38 84 TYR A C 1
ATOM 659 O O . TYR A 1 84 ? -2.993 -7.357 1.213 1.00 97.38 84 TYR A O 1
ATOM 667 N N . GLY A 1 85 ? -3.366 -5.313 0.373 1.00 96.06 85 GLY A N 1
ATOM 668 C CA . GLY A 1 85 ? -2.507 -4.591 1.308 1.00 96.06 85 GLY A CA 1
ATOM 669 C C . GLY A 1 85 ? -3.236 -3.415 1.935 1.00 96.06 85 GLY A C 1
ATOM 670 O O . GLY A 1 85 ? -4.226 -2.916 1.387 1.00 96.06 85 GLY A O 1
ATOM 671 N N . ARG A 1 86 ? -2.738 -2.961 3.085 1.00 95.62 86 ARG A N 1
ATOM 672 C CA . ARG A 1 86 ? -3.281 -1.810 3.808 1.00 95.62 86 ARG A CA 1
ATOM 673 C C . ARG A 1 86 ? -2.232 -0.708 3.846 1.00 95.62 86 ARG A C 1
ATOM 675 O O . ARG A 1 86 ? -1.146 -0.939 4.355 1.00 95.62 86 ARG A O 1
ATOM 682 N N . LEU A 1 87 ? -2.529 0.468 3.295 1.00 94.00 87 LEU A N 1
ATOM 683 C CA . LEU A 1 87 ? -1.568 1.578 3.194 1.00 94.00 87 LEU A CA 1
ATOM 684 C C . LEU A 1 87 ? -2.074 2.811 3.938 1.00 94.00 87 LEU A C 1
ATOM 686 O O . LEU A 1 87 ? -3.239 3.174 3.778 1.00 94.00 87 LEU A O 1
ATOM 690 N N . TRP A 1 88 ? -1.213 3.507 4.681 1.00 91.31 88 TRP A N 1
ATOM 691 C CA . TRP A 1 88 ? -1.561 4.810 5.255 1.00 91.31 88 TRP A CA 1
ATOM 692 C C . TRP A 1 88 ? -1.775 5.856 4.135 1.00 91.31 88 TRP A C 1
ATOM 694 O O . TRP A 1 88 ? -0.877 6.073 3.323 1.00 91.31 88 TRP A O 1
ATOM 704 N N . PRO A 1 89 ? -2.924 6.564 4.091 1.00 83.12 89 PRO A N 1
ATOM 705 C CA . PRO A 1 89 ? -3.188 7.687 3.193 1.00 83.12 89 PRO A CA 1
ATOM 706 C C . PRO A 1 89 ? -2.173 8.838 3.158 1.00 83.12 89 PRO A C 1
ATOM 708 O O . PRO A 1 89 ? -2.310 9.706 2.299 1.00 83.12 89 PRO A O 1
ATOM 711 N N . SER A 1 90 ? -1.232 8.948 4.103 1.00 62.28 90 SER A N 1
ATOM 712 C CA . SER A 1 90 ? -0.448 10.173 4.298 1.00 62.28 90 SER A CA 1
ATOM 713 C C . SER A 1 90 ? 0.770 10.282 3.381 1.00 62.28 90 SER A C 1
ATOM 715 O O . SER A 1 90 ? 1.885 10.471 3.858 1.00 62.28 90 SER A O 1
ATOM 717 N N . ARG A 1 91 ? 0.548 10.244 2.067 1.00 49.50 91 ARG A N 1
ATOM 718 C CA . ARG A 1 91 ? 1.249 11.092 1.091 1.00 49.50 91 ARG A CA 1
ATOM 719 C C . ARG A 1 91 ? 0.303 11.356 -0.086 1.00 49.50 91 ARG A C 1
ATOM 721 O O . ARG A 1 91 ? -0.438 10.448 -0.459 1.00 49.50 91 ARG A O 1
ATOM 728 N N . PRO A 1 92 ? 0.276 12.585 -0.637 1.00 37.81 92 PRO A N 1
ATOM 729 C CA . PRO A 1 92 ? -0.503 12.855 -1.834 1.00 37.81 92 PRO A CA 1
ATOM 730 C C . PRO A 1 92 ? 0.034 11.960 -2.949 1.00 37.81 92 PRO A C 1
ATOM 732 O O . PRO A 1 92 ? 1.234 11.958 -3.224 1.00 37.81 92 PRO A O 1
ATOM 735 N N . ILE A 1 93 ? -0.872 11.164 -3.505 1.00 43.12 93 ILE A N 1
ATOM 736 C CA . ILE A 1 93 ? -0.728 10.573 -4.832 1.00 43.12 93 ILE A CA 1
ATOM 737 C C . ILE A 1 93 ? -0.671 11.719 -5.847 1.00 43.12 93 ILE A C 1
ATOM 739 O O . ILE A 1 93 ? -1.419 12.706 -5.631 1.00 43.12 93 ILE A O 1
#

Foldseek 3Di:
DQVCCVPPFKDKDKDFDFPVLQAAAADAAEDDPDPCRSPADPPGDTDIFIWIFGHKDWDDDPPDTFIWTKIAADPALPRYPGRIHTYGPPDDD

Sequence (93 aa):
MEEELRTTGPVATSITWIQEMEDIKDEIYLGPDDPNAFVPQPDEPPIIHSVLIVGYGTERVGQLDIPYWIIKNSHGTEWGNGGYGRLWPSRPI